Protein AF-A0A538TV82-F1 (afdb_monomer_lite)

Structure (mmCIF, N/CA/C/O backbone):
data_AF-A0A538TV82-F1
#
_entry.id   AF-A0A538TV82-F1
#
loop_
_atom_site.group_PDB
_atom_site.id
_atom_site.type_symbol
_atom_site.label_atom_id
_atom_site.label_alt_id
_atom_site.label_comp_id
_atom_site.label_asym_id
_atom_site.label_entity_id
_atom_site.label_seq_id
_atom_site.pdbx_PDB_ins_code
_atom_site.Cartn_x
_atom_site.Cartn_y
_atom_site.Cartn_z
_atom_site.occupancy
_atom_site.B_iso_or_equiv
_atom_site.auth_seq_id
_atom_site.auth_comp_id
_atom_site.auth_asym_id
_atom_site.auth_atom_id
_atom_site.pdbx_PDB_model_num
ATOM 1 N N . MET A 1 1 ? -25.802 7.473 24.592 1.00 56.03 1 MET A N 1
ATOM 2 C CA . MET A 1 1 ? -25.491 8.058 23.265 1.00 56.03 1 MET A CA 1
ATOM 3 C C . MET A 1 1 ? -23.994 8.075 22.949 1.00 56.03 1 MET A C 1
ATOM 5 O O . MET A 1 1 ? -23.661 7.760 21.819 1.00 56.03 1 MET A O 1
ATOM 9 N N . ALA A 1 2 ? -23.097 8.346 23.910 1.00 63.09 2 ALA A N 1
ATOM 10 C CA . ALA A 1 2 ? -21.641 8.366 23.680 1.00 63.09 2 ALA A CA 1
ATOM 11 C C . ALA A 1 2 ? -21.069 7.077 23.050 1.00 63.09 2 ALA A C 1
ATOM 13 O O . ALA A 1 2 ? -20.209 7.143 22.181 1.00 63.09 2 ALA A O 1
ATOM 14 N N . GLU A 1 3 ? -21.589 5.913 23.436 1.00 61.75 3 GLU A N 1
ATOM 15 C CA . GLU A 1 3 ? -21.144 4.623 22.906 1.00 61.75 3 GLU A CA 1
ATOM 16 C C . GLU A 1 3 ? -21.471 4.432 21.415 1.00 61.75 3 GLU A C 1
ATOM 18 O O . GLU A 1 3 ? -20.596 4.061 20.639 1.00 61.75 3 GLU A O 1
ATOM 23 N N . ALA A 1 4 ? -22.691 4.767 20.979 1.00 66.81 4 ALA A N 1
ATOM 24 C CA . ALA A 1 4 ? -23.077 4.690 19.567 1.00 66.81 4 ALA A CA 1
ATOM 25 C C . ALA A 1 4 ? -22.231 5.629 18.686 1.00 66.81 4 ALA A C 1
ATOM 27 O O . ALA A 1 4 ? -21.822 5.256 17.587 1.00 66.81 4 ALA A O 1
ATOM 28 N N . SER A 1 5 ? -21.905 6.825 19.189 1.00 70.12 5 SER A N 1
ATOM 29 C CA . SER A 1 5 ? -20.998 7.759 18.512 1.00 70.12 5 SER A CA 1
ATOM 30 C C . SER A 1 5 ? -19.569 7.216 18.420 1.00 70.12 5 SER A C 1
ATOM 32 O O . SER A 1 5 ? -18.903 7.410 17.405 1.00 70.12 5 SER A O 1
ATOM 34 N N . ALA A 1 6 ? -19.104 6.503 19.447 1.00 73.31 6 ALA A N 1
ATOM 35 C CA . ALA A 1 6 ? -17.758 5.946 19.480 1.00 73.31 6 ALA A CA 1
ATOM 36 C C . ALA A 1 6 ? -17.603 4.733 18.537 1.00 73.31 6 ALA A C 1
ATOM 38 O O . ALA A 1 6 ? -16.621 4.657 17.796 1.00 73.31 6 ALA A O 1
ATOM 39 N N . TRP A 1 7 ? -18.612 3.858 18.460 1.00 75.19 7 TRP A N 1
ATOM 40 C CA . TRP A 1 7 ? -18.683 2.800 17.441 1.00 75.19 7 TRP A CA 1
ATOM 41 C C . TRP A 1 7 ? -18.787 3.367 16.017 1.00 75.19 7 TRP A C 1
ATOM 43 O O . TRP A 1 7 ? -18.128 2.864 15.104 1.00 75.19 7 TRP A O 1
ATOM 53 N N . GLY A 1 8 ? -19.547 4.450 15.824 1.00 76.19 8 GLY A N 1
ATOM 54 C CA . GLY A 1 8 ? -19.624 5.156 14.541 1.00 76.19 8 GLY A CA 1
ATOM 55 C C . GLY A 1 8 ? -18.274 5.729 14.094 1.00 76.19 8 GLY A C 1
ATOM 56 O O . GLY A 1 8 ? -17.860 5.521 12.954 1.00 76.19 8 GLY A O 1
ATOM 57 N N . GLY A 1 9 ? -17.545 6.386 15.003 1.00 77.00 9 GLY A N 1
ATOM 58 C CA . GLY A 1 9 ? -16.196 6.895 14.737 1.00 77.00 9 GLY A CA 1
ATOM 59 C C . GLY A 1 9 ? -15.191 5.788 14.399 1.00 77.00 9 GLY A C 1
ATOM 60 O O . GLY A 1 9 ? -14.431 5.917 13.439 1.00 77.00 9 GLY A O 1
ATOM 61 N N . TRP A 1 10 ? -15.226 4.667 15.128 1.00 84.06 10 TRP A N 1
ATOM 62 C CA . TRP A 1 10 ? -14.400 3.490 14.834 1.00 84.06 10 TRP A CA 1
ATOM 63 C C . TRP A 1 10 ? -14.655 2.931 13.428 1.00 84.06 10 TRP A C 1
ATOM 65 O O . TRP A 1 10 ? -13.702 2.655 12.692 1.00 84.06 10 TRP A O 1
ATOM 75 N N . TRP A 1 11 ? -15.926 2.797 13.037 1.00 83.62 11 TRP A N 1
ATOM 76 C CA . TRP A 1 11 ? -16.293 2.287 11.717 1.00 83.62 11 TRP A CA 1
ATOM 77 C C . TRP A 1 11 ? -15.781 3.192 10.592 1.00 83.62 11 TRP A C 1
ATOM 79 O O . TRP A 1 11 ? -15.246 2.688 9.604 1.00 83.62 11 TRP A O 1
ATOM 89 N N . LEU A 1 12 ? -15.875 4.517 10.759 1.00 84.38 12 LEU A N 1
ATOM 90 C CA . LEU A 1 12 ? -15.343 5.484 9.794 1.00 84.38 12 LEU A CA 1
ATOM 91 C C . LEU A 1 12 ? -13.826 5.343 9.633 1.00 84.38 12 LEU A C 1
ATOM 93 O O . LEU A 1 12 ? -13.350 5.188 8.513 1.00 84.38 12 LEU A O 1
ATOM 97 N N . ILE A 1 13 ? -13.073 5.292 10.738 1.00 82.75 13 ILE A N 1
ATOM 98 C CA . ILE A 1 13 ? -11.610 5.123 10.699 1.00 82.75 13 ILE A CA 1
ATOM 99 C C . ILE A 1 13 ? -11.229 3.816 9.989 1.00 82.75 13 ILE A C 1
ATOM 101 O O . ILE A 1 13 ? -10.307 3.794 9.169 1.00 82.75 13 ILE A O 1
ATOM 105 N N . ARG A 1 14 ? -11.945 2.723 10.278 1.00 85.94 14 ARG A N 1
ATOM 106 C CA . ARG A 1 14 ? -11.718 1.426 9.631 1.00 85.94 14 ARG A CA 1
ATOM 107 C C . ARG A 1 14 ? -12.002 1.483 8.132 1.00 85.94 14 ARG A C 1
ATOM 109 O O . ARG A 1 14 ? -11.202 0.995 7.335 1.00 85.94 14 ARG A O 1
ATOM 116 N N . ARG A 1 15 ? -13.135 2.078 7.750 1.00 90.38 15 ARG A N 1
ATOM 117 C CA . ARG A 1 15 ? -13.543 2.255 6.353 1.00 90.38 15 ARG A CA 1
ATOM 118 C C . ARG A 1 15 ? -12.531 3.099 5.584 1.00 90.38 15 ARG A C 1
ATOM 120 O O . ARG A 1 15 ? -12.168 2.718 4.476 1.00 90.38 15 ARG A O 1
ATOM 127 N N . ASP A 1 16 ? -12.048 4.187 6.174 1.00 88.25 16 ASP A N 1
ATOM 128 C CA . ASP A 1 16 ? -11.030 5.048 5.569 1.00 88.25 16 ASP A CA 1
ATOM 129 C C . ASP A 1 16 ? -9.713 4.296 5.355 1.00 88.25 16 ASP A C 1
ATOM 131 O O . ASP A 1 16 ? -9.099 4.419 4.297 1.00 88.25 16 ASP A O 1
ATOM 135 N N . GLY A 1 17 ? -9.303 3.462 6.315 1.00 88.31 17 GLY A N 1
ATOM 136 C CA . GLY A 1 17 ? -8.131 2.598 6.166 1.00 88.31 17 GLY A CA 1
ATOM 137 C C . GLY A 1 17 ? -8.259 1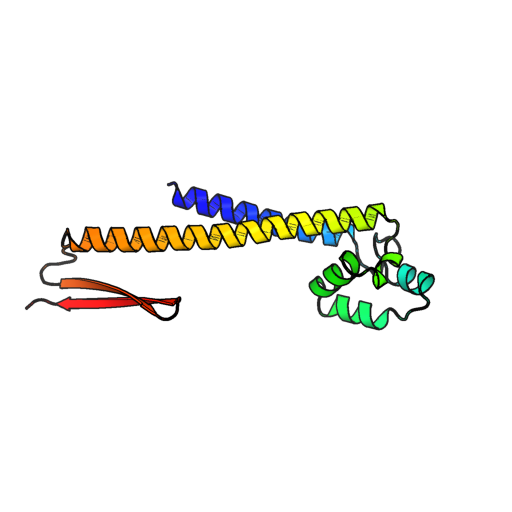.615 4.998 1.00 88.31 17 GLY A C 1
ATOM 138 O O . GLY A 1 17 ? -7.335 1.482 4.197 1.00 88.31 17 GLY A O 1
ATOM 139 N N . HIS A 1 18 ? -9.417 0.965 4.849 1.00 90.88 18 HIS A N 1
ATOM 140 C CA . HIS A 1 18 ? -9.681 0.096 3.697 1.00 90.88 18 HIS A CA 1
ATOM 141 C C . HIS A 1 18 ? -9.703 0.874 2.378 1.00 90.88 18 HIS A C 1
ATOM 143 O O . HIS A 1 18 ? -9.055 0.457 1.423 1.00 90.88 18 HIS A O 1
ATOM 149 N N . ARG A 1 19 ? -10.355 2.041 2.350 1.00 93.62 19 ARG A N 1
ATOM 150 C CA . ARG A 1 19 ? -10.389 2.908 1.169 1.00 93.62 19 ARG A CA 1
ATOM 151 C C . ARG A 1 19 ? -8.989 3.321 0.722 1.00 93.62 19 ARG A C 1
ATOM 153 O O . ARG A 1 19 ? -8.681 3.201 -0.452 1.00 93.62 19 ARG A O 1
ATO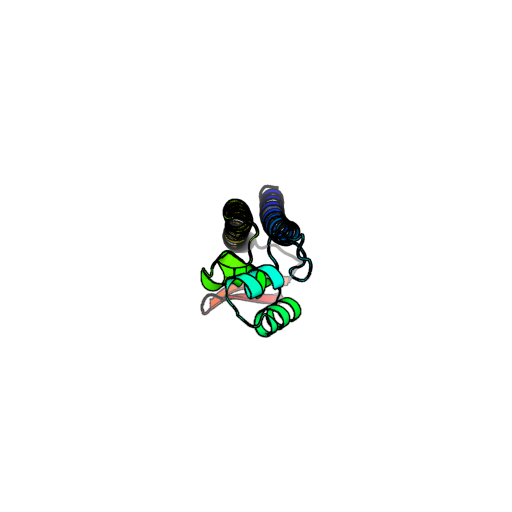M 160 N N . LEU A 1 20 ? -8.127 3.757 1.640 1.00 93.19 20 LEU A N 1
ATOM 161 C CA . LEU A 1 20 ? -6.747 4.145 1.317 1.00 93.19 20 LEU A CA 1
ATOM 162 C C . LEU A 1 20 ? -5.932 2.979 0.745 1.00 93.19 20 LEU A C 1
ATOM 164 O O . LEU A 1 20 ? -5.082 3.178 -0.122 1.00 93.19 20 LEU A O 1
ATOM 168 N N . ARG A 1 21 ? -6.196 1.758 1.214 1.00 92.25 21 ARG A N 1
ATOM 169 C CA . ARG A 1 21 ? -5.569 0.545 0.686 1.00 92.25 21 ARG A CA 1
ATOM 170 C C . ARG A 1 21 ? -6.051 0.225 -0.730 1.00 92.25 21 ARG A C 1
ATOM 172 O O . ARG A 1 21 ? -5.235 -0.137 -1.575 1.00 92.25 21 ARG A O 1
ATOM 179 N N . ASP A 1 22 ? -7.342 0.392 -0.990 1.00 94.19 22 ASP A N 1
ATOM 180 C CA . ASP A 1 22 ? -7.913 0.239 -2.329 1.00 94.19 22 ASP A CA 1
ATOM 181 C C . ASP A 1 22 ? -7.407 1.338 -3.276 1.00 94.19 22 ASP A C 1
ATOM 183 O O . ASP A 1 22 ? -7.043 1.042 -4.412 1.00 94.19 22 ASP A O 1
ATOM 187 N N . ASP A 1 23 ? -7.280 2.577 -2.791 1.00 94.94 23 ASP A N 1
ATOM 188 C CA . ASP A 1 23 ? -6.694 3.702 -3.526 1.00 94.94 23 ASP A CA 1
ATOM 189 C C . ASP A 1 23 ? -5.223 3.424 -3.879 1.00 94.94 23 ASP A C 1
ATOM 191 O O . ASP A 1 23 ? -4.805 3.688 -5.006 1.00 94.94 23 ASP A O 1
ATOM 195 N N . ALA A 1 24 ? -4.438 2.845 -2.958 1.00 95.31 24 ALA A N 1
ATOM 196 C CA . ALA A 1 24 ? -3.057 2.433 -3.227 1.00 95.31 24 ALA A CA 1
ATOM 197 C C . ALA A 1 24 ? -2.990 1.398 -4.358 1.00 95.31 24 ALA A C 1
ATOM 199 O O . ALA A 1 24 ? -2.195 1.538 -5.287 1.00 95.31 24 ALA A O 1
ATOM 200 N N . ARG A 1 25 ? -3.852 0.378 -4.309 1.00 94.81 25 ARG A N 1
ATOM 201 C CA . ARG A 1 25 ? -3.912 -0.668 -5.336 1.00 94.81 25 ARG A CA 1
ATOM 202 C C . ARG A 1 25 ? -4.380 -0.126 -6.684 1.00 94.81 25 ARG A C 1
ATOM 204 O O . ARG A 1 25 ? -3.792 -0.451 -7.709 1.00 94.81 25 ARG A O 1
ATOM 211 N N . SER A 1 26 ? -5.419 0.701 -6.676 1.00 96.19 26 SER A N 1
ATOM 212 C CA . SER A 1 26 ? -5.934 1.369 -7.872 1.00 96.19 26 SER A CA 1
ATOM 213 C C . SER A 1 26 ? -4.855 2.240 -8.518 1.00 96.19 26 SER A C 1
ATOM 215 O O . SER A 1 26 ? -4.666 2.198 -9.729 1.00 96.19 26 SER A O 1
ATOM 217 N N . PHE A 1 27 ? -4.078 2.958 -7.700 1.00 97.19 27 PHE A N 1
ATOM 218 C CA . PHE A 1 27 ? -2.947 3.752 -8.167 1.00 97.19 27 PHE A CA 1
ATOM 219 C C . PHE A 1 27 ? -1.818 2.901 -8.768 1.00 97.19 27 PHE A C 1
ATOM 221 O O . PHE A 1 27 ? -1.264 3.288 -9.795 1.00 97.19 27 PHE A O 1
ATOM 228 N N . ALA A 1 28 ? -1.468 1.770 -8.143 1.00 96.69 28 ALA A N 1
ATOM 229 C CA . ALA A 1 28 ? -0.457 0.857 -8.680 1.00 96.69 28 ALA A CA 1
ATOM 230 C C . ALA A 1 28 ? -0.862 0.319 -10.061 1.00 96.69 28 ALA A C 1
ATOM 232 O O . ALA A 1 28 ? -0.014 0.243 -10.949 1.00 96.69 28 ALA A O 1
ATOM 233 N N . GLY A 1 29 ? -2.155 0.032 -10.240 1.00 96.31 29 GLY A N 1
ATOM 234 C CA . GLY A 1 29 ? -2.729 -0.504 -11.470 1.00 96.31 29 GLY A CA 1
ATOM 235 C C . GLY A 1 29 ? -2.497 -2.013 -11.636 1.00 96.31 29 GLY A C 1
ATOM 236 O O . GLY A 1 29 ? -1.853 -2.651 -10.797 1.00 96.31 29 GLY A O 1
ATOM 237 N N . PRO A 1 30 ? -3.061 -2.632 -12.688 1.00 95.88 30 PRO A N 1
ATOM 238 C CA . PRO A 1 30 ? -2.781 -4.024 -13.026 1.00 95.88 30 PRO A CA 1
ATOM 239 C C . PRO A 1 30 ? -1.310 -4.196 -13.452 1.00 95.88 30 PRO A C 1
ATOM 241 O O . PRO A 1 30 ? -0.900 -3.588 -14.436 1.00 95.88 30 PRO A O 1
ATOM 244 N N . PRO A 1 31 ? -0.507 -5.049 -12.793 1.00 96.06 31 PRO A N 1
ATOM 245 C CA . PRO A 1 31 ? 0.929 -5.166 -13.074 1.00 96.06 31 PRO A CA 1
ATOM 246 C C . PRO A 1 31 ? 1.262 -5.816 -14.428 1.00 96.06 31 PRO A C 1
ATOM 248 O O . PRO A 1 31 ? 2.395 -5.724 -14.893 1.00 96.06 31 PRO A O 1
ATOM 251 N N . VAL A 1 32 ? 0.275 -6.457 -15.060 1.00 96.31 32 VAL A N 1
ATOM 252 C CA . VAL A 1 32 ? 0.353 -6.979 -16.435 1.00 96.31 32 VAL A CA 1
ATOM 253 C C . VAL A 1 32 ? 0.221 -5.887 -17.500 1.00 96.31 32 VAL A C 1
ATOM 255 O O . VAL A 1 32 ? 0.532 -6.130 -18.657 1.00 96.31 32 VAL A O 1
ATOM 258 N N . ASP A 1 33 ? -0.264 -4.702 -17.124 1.00 96.44 33 ASP A N 1
ATOM 259 C CA . ASP A 1 33 ? -0.386 -3.551 -18.013 1.00 96.44 33 ASP A CA 1
ATOM 260 C C . ASP A 1 33 ? 0.856 -2.667 -17.855 1.00 96.44 33 ASP A C 1
ATOM 262 O O . ASP A 1 33 ? 1.148 -2.164 -16.768 1.00 96.44 33 ASP A O 1
ATOM 266 N N . SER A 1 34 ? 1.604 -2.462 -18.936 1.00 94.12 34 SER A N 1
ATOM 267 C CA . SER A 1 34 ? 2.813 -1.638 -18.922 1.00 94.12 34 SER A CA 1
ATOM 268 C C . SER A 1 34 ? 2.534 -0.146 -18.720 1.00 94.12 34 SER A C 1
ATOM 270 O O . SER A 1 34 ? 3.428 0.580 -18.271 1.00 94.12 34 SER A O 1
ATOM 272 N N . ALA A 1 35 ? 1.294 0.312 -18.935 1.00 95.44 35 ALA A N 1
ATOM 273 C CA . ALA A 1 35 ? 0.860 1.667 -18.594 1.00 95.44 35 ALA A CA 1
ATOM 274 C C . ALA A 1 35 ? 0.651 1.877 -17.081 1.00 95.44 35 ALA A C 1
ATOM 276 O O . ALA A 1 35 ? 0.564 3.021 -16.621 1.00 95.44 35 ALA A O 1
ATOM 277 N N . SER A 1 36 ? 0.602 0.801 -16.289 1.00 97.69 36 SER A N 1
ATOM 278 C CA . SER A 1 36 ? 0.459 0.873 -14.835 1.00 97.69 36 SER A CA 1
ATOM 279 C C . SER A 1 36 ? 1.664 1.516 -14.155 1.00 97.69 36 SER A C 1
ATOM 281 O O . SER A 1 36 ? 2.808 1.467 -14.630 1.00 97.69 36 SER A O 1
ATOM 283 N N . ALA A 1 37 ? 1.411 2.102 -12.980 1.00 97.75 37 ALA A N 1
ATOM 284 C CA . ALA A 1 37 ? 2.451 2.741 -12.183 1.00 97.75 37 ALA A CA 1
ATOM 285 C C . ALA A 1 37 ? 3.536 1.746 -11.750 1.00 97.75 37 ALA A C 1
ATOM 287 O O . ALA A 1 37 ? 4.700 2.137 -11.671 1.00 97.75 37 ALA A O 1
ATOM 288 N N . TRP A 1 38 ? 3.171 0.480 -11.527 1.00 98.25 38 TRP A N 1
ATOM 289 C CA . TRP A 1 38 ? 4.104 -0.637 -11.393 1.00 98.25 38 TRP A CA 1
ATOM 290 C C . TRP A 1 38 ? 3.780 -1.719 -12.434 1.00 98.25 38 TRP A C 1
ATOM 292 O O . TRP A 1 38 ? 2.604 -2.021 -12.619 1.00 98.25 38 TRP A O 1
ATOM 302 N N . SER A 1 39 ? 4.779 -2.307 -13.104 1.00 98.31 39 SER A N 1
ATOM 303 C CA . SER A 1 39 ? 4.554 -3.401 -14.069 1.00 98.31 39 SER A CA 1
ATOM 304 C C . SER A 1 39 ? 5.646 -4.478 -14.052 1.00 98.31 39 SER A C 1
ATOM 306 O O . SER A 1 39 ? 6.810 -4.197 -13.748 1.00 98.31 39 SER A O 1
ATOM 308 N N . PHE A 1 40 ? 5.259 -5.715 -14.398 1.00 97.75 40 PHE A N 1
ATOM 309 C CA . PHE A 1 40 ? 6.170 -6.862 -14.508 1.00 97.75 40 PHE A CA 1
ATOM 310 C C . PHE A 1 40 ? 7.213 -6.654 -15.602 1.00 97.75 40 PHE A C 1
ATOM 312 O O . PHE A 1 40 ? 8.394 -6.874 -15.356 1.00 97.75 40 PHE A O 1
ATOM 319 N N . GLU A 1 41 ? 6.776 -6.183 -16.772 1.00 97.75 41 GLU A N 1
ATOM 320 C CA . GLU A 1 41 ? 7.630 -5.905 -17.932 1.00 97.75 41 GLU A CA 1
ATOM 321 C C . GLU A 1 41 ? 8.770 -4.956 -17.559 1.00 97.75 41 GLU A C 1
ATOM 323 O O . GLU A 1 41 ? 9.935 -5.311 -17.694 1.00 97.75 41 GLU A O 1
ATOM 328 N N . ARG A 1 42 ? 8.447 -3.808 -16.950 1.00 97.50 42 ARG A N 1
ATOM 329 C CA . ARG A 1 42 ? 9.444 -2.810 -16.542 1.00 97.50 42 ARG A CA 1
ATOM 330 C C . ARG A 1 42 ? 10.449 -3.374 -15.543 1.00 97.50 42 ARG A C 1
ATOM 332 O O . ARG A 1 42 ? 11.643 -3.101 -15.627 1.00 97.50 42 ARG A O 1
ATOM 339 N N . TRP A 1 43 ? 9.967 -4.158 -14.580 1.00 97.75 43 TRP A N 1
ATOM 340 C CA . TRP A 1 43 ? 10.841 -4.801 -13.606 1.00 97.75 43 TRP A CA 1
ATOM 341 C C . TRP A 1 43 ? 11.761 -5.838 -14.266 1.00 97.75 43 TRP A C 1
ATOM 343 O O . TRP A 1 43 ? 12.958 -5.855 -13.977 1.00 97.75 43 TRP A O 1
ATOM 353 N N . ALA A 1 44 ? 11.224 -6.674 -15.156 1.00 97.12 44 ALA A N 1
ATOM 354 C CA . ALA A 1 44 ? 11.974 -7.704 -15.867 1.00 97.12 44 ALA A CA 1
ATOM 355 C C . ALA A 1 44 ? 13.034 -7.087 -16.790 1.00 97.12 44 ALA A C 1
ATOM 357 O O . ALA A 1 44 ? 14.192 -7.491 -16.741 1.00 97.12 44 ALA A O 1
ATOM 358 N N . GLU A 1 45 ? 12.686 -6.046 -17.549 1.00 96.88 45 GLU A N 1
ATOM 359 C CA . GLU A 1 45 ? 13.619 -5.312 -18.411 1.00 96.88 45 GLU A CA 1
ATOM 360 C C . GLU A 1 45 ? 14.764 -4.675 -17.619 1.00 96.88 45 GLU A C 1
ATOM 362 O O . GLU A 1 45 ? 15.927 -4.763 -18.011 1.00 96.88 45 GLU A O 1
ATOM 367 N N . ALA A 1 46 ? 14.454 -4.055 -16.478 1.00 96.12 46 ALA A N 1
ATOM 368 C CA . ALA A 1 46 ? 15.450 -3.353 -15.677 1.00 96.12 46 ALA A CA 1
ATOM 369 C C . ALA A 1 46 ? 16.378 -4.290 -14.885 1.00 96.12 46 ALA A C 1
ATOM 371 O O . ALA A 1 46 ? 17.488 -3.895 -14.527 1.00 96.12 46 ALA A O 1
ATOM 372 N N . THR A 1 47 ? 15.927 -5.505 -14.564 1.00 95.31 47 THR A N 1
ATOM 373 C CA . THR A 1 47 ? 16.664 -6.438 -13.692 1.00 95.31 47 THR A CA 1
ATOM 374 C C . THR A 1 47 ? 17.189 -7.680 -14.408 1.00 95.31 47 THR A C 1
ATOM 376 O O . THR A 1 47 ? 18.052 -8.366 -13.864 1.00 95.31 47 THR A O 1
ATOM 379 N N . GLY A 1 48 ? 16.674 -7.991 -15.600 1.00 94.00 48 GLY A N 1
ATOM 380 C CA . GLY A 1 48 ? 16.880 -9.274 -16.273 1.00 94.00 48 GLY A CA 1
ATOM 381 C C . GLY A 1 48 ? 16.204 -10.460 -15.569 1.00 94.00 48 GLY A C 1
ATOM 382 O O . GLY A 1 48 ? 16.543 -11.606 -15.859 1.00 94.00 48 GLY A O 1
ATOM 383 N N . GLY A 1 49 ? 15.310 -10.205 -14.605 1.00 90.81 49 GLY A N 1
ATOM 384 C CA . GLY A 1 49 ? 14.636 -11.229 -13.806 1.00 90.81 49 GLY A CA 1
ATOM 385 C C . GLY A 1 49 ? 13.384 -11.811 -14.466 1.00 90.81 49 GLY A C 1
ATOM 386 O O . GLY A 1 49 ? 12.724 -11.156 -15.268 1.00 90.81 49 GLY A O 1
ATOM 387 N N . ASP A 1 50 ? 13.027 -13.036 -14.073 1.00 92.62 50 ASP A N 1
ATOM 388 C CA . ASP A 1 50 ? 11.771 -13.690 -14.461 1.00 92.62 50 ASP A CA 1
ATOM 389 C C . ASP A 1 50 ? 10.614 -13.237 -13.541 1.00 92.62 50 ASP A C 1
ATOM 391 O O . ASP A 1 50 ? 10.692 -13.440 -12.319 1.00 92.62 50 ASP A O 1
ATOM 395 N N . PRO A 1 51 ? 9.540 -12.620 -14.077 1.00 92.88 51 PRO A N 1
ATOM 396 C CA . PRO A 1 51 ? 8.413 -12.158 -13.277 1.00 92.88 51 PRO A CA 1
ATOM 397 C C . PRO A 1 51 ? 7.491 -13.284 -12.788 1.00 92.88 51 PRO A C 1
ATOM 399 O O . PRO A 1 51 ? 6.619 -12.996 -11.968 1.00 92.88 51 PRO A O 1
ATOM 402 N N . ALA A 1 52 ? 7.676 -14.546 -13.200 1.00 92.94 52 ALA A N 1
ATOM 403 C CA . ALA A 1 52 ? 6.767 -15.655 -12.882 1.00 92.94 52 ALA A CA 1
ATOM 404 C C . ALA A 1 52 ? 6.437 -15.784 -11.382 1.00 92.94 52 ALA A C 1
ATOM 406 O O . ALA A 1 52 ? 5.290 -16.030 -11.003 1.00 92.94 52 ALA A O 1
ATOM 407 N N . TYR A 1 53 ? 7.420 -15.563 -10.500 1.00 89.19 53 TYR A N 1
ATOM 408 C CA . TYR A 1 53 ? 7.179 -15.549 -9.052 1.00 89.19 53 TYR A CA 1
ATOM 409 C C . TYR A 1 53 ? 6.237 -14.412 -8.626 1.00 89.19 53 TYR A C 1
ATOM 411 O O . TYR A 1 53 ? 5.342 -14.620 -7.806 1.00 89.19 53 TYR A O 1
ATOM 419 N N . LEU A 1 54 ? 6.430 -13.211 -9.170 1.00 91.88 54 LEU A N 1
ATOM 420 C CA . LEU A 1 54 ? 5.618 -12.041 -8.844 1.00 91.88 54 LEU A CA 1
ATOM 421 C C . LEU A 1 54 ? 4.214 -12.139 -9.452 1.00 91.88 54 LEU A C 1
ATOM 423 O O . LEU A 1 54 ? 3.255 -11.715 -8.812 1.00 91.88 54 LEU A O 1
ATOM 427 N N . GLU A 1 55 ? 4.077 -12.744 -10.630 1.00 94.44 55 GLU A N 1
ATOM 428 C CA . GLU A 1 55 ? 2.787 -13.068 -11.246 1.00 94.44 55 GLU A CA 1
ATOM 429 C C . GLU A 1 55 ? 1.997 -14.067 -10.396 1.00 94.44 55 GLU A C 1
ATOM 431 O O . GLU A 1 55 ? 0.833 -13.822 -10.063 1.00 94.44 55 GLU A O 1
ATOM 436 N N . ALA A 1 56 ? 2.647 -15.156 -9.969 1.00 92.88 56 ALA A N 1
ATOM 437 C CA . ALA A 1 56 ? 2.050 -16.134 -9.066 1.00 92.88 56 ALA A CA 1
ATOM 438 C C . ALA A 1 56 ? 1.650 -15.492 -7.729 1.00 92.88 56 ALA A C 1
ATOM 440 O O . ALA A 1 56 ? 0.548 -15.729 -7.231 1.00 92.88 56 ALA A O 1
ATOM 441 N N . LEU A 1 57 ? 2.509 -14.629 -7.172 1.00 93.06 57 LEU A N 1
ATOM 442 C CA . LEU A 1 57 ? 2.217 -13.890 -5.947 1.00 93.06 57 LEU A CA 1
ATOM 443 C C . LEU A 1 57 ? 1.027 -12.939 -6.129 1.00 93.06 57 LEU A C 1
ATOM 445 O O . LEU A 1 57 ? 0.152 -12.899 -5.270 1.00 93.06 57 LEU A O 1
ATOM 449 N N . TYR A 1 58 ? 0.948 -12.215 -7.247 1.00 93.69 58 TYR A N 1
ATOM 450 C CA . TYR A 1 58 ? -0.172 -11.325 -7.553 1.00 93.69 58 TYR A CA 1
ATOM 451 C C . TYR A 1 58 ? -1.502 -12.081 -7.687 1.00 93.69 58 TYR A C 1
ATOM 453 O O . TYR A 1 58 ? -2.538 -11.604 -7.215 1.00 93.69 58 TYR A O 1
ATOM 461 N N . GLY A 1 59 ? -1.478 -13.263 -8.310 1.00 90.94 59 GLY A N 1
ATOM 462 C CA . GLY A 1 59 ? -2.650 -14.125 -8.457 1.00 90.94 59 GLY A CA 1
ATOM 463 C C . GLY A 1 59 ? -3.111 -14.756 -7.140 1.00 90.94 59 GLY A C 1
ATOM 464 O O . GLY A 1 59 ? -4.313 -14.821 -6.885 1.00 90.94 59 GLY A O 1
ATOM 465 N N . ALA A 1 60 ? -2.171 -15.194 -6.298 1.00 92.94 60 ALA A N 1
ATOM 466 C CA . ALA A 1 60 ? -2.466 -15.902 -5.052 1.00 92.94 60 ALA A CA 1
ATOM 467 C C . ALA A 1 60 ? -2.757 -14.965 -3.869 1.00 92.94 60 ALA A C 1
ATOM 469 O O . ALA A 1 60 ? -3.700 -15.193 -3.113 1.00 92.94 60 ALA A O 1
ATOM 470 N N . ASP A 1 61 ? -1.956 -13.910 -3.699 1.00 93.31 61 ASP A N 1
ATOM 471 C CA . ASP A 1 61 ? -2.059 -12.972 -2.584 1.00 93.31 61 ASP A CA 1
ATOM 472 C C . ASP A 1 61 ? -1.663 -11.550 -3.008 1.00 93.31 61 ASP A C 1
ATOM 474 O O . ASP A 1 61 ? -0.525 -11.088 -2.858 1.00 93.31 61 ASP A O 1
ATOM 478 N N . ARG A 1 62 ? -2.670 -10.794 -3.460 1.00 91.69 62 ARG A N 1
ATOM 479 C CA . ARG A 1 62 ? -2.505 -9.378 -3.815 1.00 91.69 62 ARG A CA 1
ATOM 480 C C . ARG A 1 62 ? -1.985 -8.529 -2.659 1.00 91.69 62 ARG A C 1
ATOM 482 O O . ARG A 1 62 ? -1.326 -7.528 -2.900 1.00 91.69 62 ARG A O 1
ATOM 489 N N . SER A 1 63 ? -2.280 -8.880 -1.407 1.00 89.44 63 SER A N 1
ATOM 490 C CA . SER A 1 63 ? -1.764 -8.131 -0.259 1.00 89.44 63 SER A CA 1
ATOM 491 C C . SER A 1 63 ? -0.261 -8.315 -0.105 1.00 89.44 63 SER A C 1
ATOM 493 O O . SER A 1 63 ? 0.451 -7.338 0.134 1.00 89.44 63 SER A O 1
ATOM 495 N N . ALA A 1 64 ? 0.210 -9.557 -0.205 1.00 91.44 64 ALA A N 1
ATOM 496 C CA . ALA A 1 64 ? 1.629 -9.873 -0.133 1.00 91.44 64 ALA A CA 1
ATOM 497 C C . ALA A 1 64 ? 2.389 -9.258 -1.314 1.00 91.44 64 ALA A C 1
ATOM 499 O O . ALA A 1 64 ? 3.457 -8.681 -1.112 1.00 91.44 64 ALA A O 1
ATOM 500 N N . PHE A 1 65 ? 1.800 -9.277 -2.511 1.00 95.12 65 PHE A N 1
ATOM 501 C CA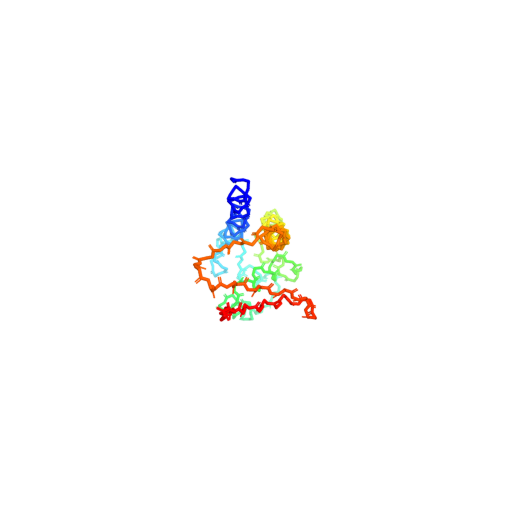 . PHE A 1 65 ? 2.331 -8.564 -3.669 1.00 95.12 65 PHE A CA 1
ATOM 502 C C . PHE A 1 65 ? 2.446 -7.050 -3.418 1.00 95.12 65 PHE A C 1
ATOM 504 O O . PHE A 1 65 ? 3.538 -6.493 -3.511 1.00 95.12 65 PHE A O 1
ATOM 511 N N . ASP A 1 66 ? 1.353 -6.394 -3.003 1.00 94.44 66 ASP A N 1
ATOM 512 C CA . ASP A 1 66 ? 1.328 -4.956 -2.694 1.00 94.44 66 ASP A CA 1
ATOM 513 C C . ASP A 1 66 ? 2.335 -4.597 -1.580 1.00 94.44 66 ASP A C 1
ATOM 515 O O . ASP A 1 66 ? 2.815 -3.465 -1.475 1.00 94.44 66 ASP A O 1
ATOM 519 N N . GLN A 1 67 ? 2.625 -5.532 -0.671 1.00 93.12 67 GLN A N 1
ATOM 520 C CA . GLN A 1 67 ? 3.673 -5.379 0.336 1.00 93.12 67 GLN A CA 1
ATOM 521 C C . GLN A 1 67 ? 5.059 -5.447 -0.285 1.00 93.12 67 GLN A C 1
ATOM 523 O O . GLN A 1 67 ? 5.847 -4.527 -0.074 1.00 93.12 67 GLN A O 1
ATOM 528 N N . ALA A 1 68 ? 5.330 -6.481 -1.076 1.00 94.12 68 ALA A N 1
ATOM 529 C CA . ALA A 1 68 ? 6.603 -6.674 -1.747 1.00 94.12 68 ALA A CA 1
ATOM 530 C C . ALA A 1 68 ? 6.992 -5.432 -2.564 1.00 94.12 68 ALA A C 1
ATOM 532 O O . ALA A 1 68 ? 8.022 -4.820 -2.280 1.00 94.12 68 ALA A O 1
ATOM 533 N N . ILE A 1 69 ? 6.133 -4.987 -3.487 1.00 95.44 69 ILE A N 1
ATOM 534 C CA . ILE A 1 69 ? 6.439 -3.859 -4.384 1.00 95.44 69 ILE A CA 1
ATOM 535 C C . ILE A 1 69 ? 6.572 -2.511 -3.656 1.00 95.44 69 ILE A C 1
ATOM 537 O O . ILE A 1 69 ? 7.218 -1.591 -4.160 1.00 95.44 69 ILE A O 1
ATOM 541 N N . GLY A 1 70 ? 5.967 -2.383 -2.470 1.00 92.81 70 GLY A N 1
ATOM 542 C CA . GLY A 1 70 ? 6.014 -1.169 -1.657 1.00 92.81 70 GLY A CA 1
ATOM 543 C C . GLY A 1 70 ? 7.243 -1.080 -0.755 1.00 92.81 70 GLY A C 1
ATOM 544 O O . GLY A 1 70 ? 7.829 -0.005 -0.632 1.00 92.81 70 GLY A O 1
ATOM 545 N N . SER A 1 71 ? 7.642 -2.187 -0.120 1.00 90.06 71 SER A N 1
ATOM 546 C CA . SER A 1 71 ? 8.686 -2.174 0.916 1.00 90.06 71 SER A CA 1
ATOM 547 C C . SER A 1 71 ? 10.037 -2.725 0.474 1.00 90.06 71 SER A C 1
ATOM 549 O O . SER A 1 71 ? 11.058 -2.307 1.014 1.00 90.06 71 SER A O 1
ATOM 551 N N . ASP A 1 72 ? 10.074 -3.655 -0.479 1.00 93.38 72 ASP A N 1
ATOM 552 C CA . ASP A 1 72 ? 11.319 -4.318 -0.865 1.00 93.38 72 ASP A CA 1
ATOM 553 C C . ASP A 1 72 ? 12.005 -3.568 -2.017 1.00 93.38 72 ASP A C 1
ATOM 555 O O . ASP A 1 72 ? 11.431 -3.339 -3.084 1.00 93.38 72 ASP A O 1
ATOM 559 N N . ALA A 1 73 ? 13.261 -3.171 -1.796 1.00 93.56 73 ALA A N 1
ATOM 560 C CA . ALA A 1 73 ? 14.057 -2.446 -2.779 1.00 93.56 73 ALA A CA 1
ATOM 561 C C . ALA A 1 73 ? 14.308 -3.254 -4.063 1.00 93.56 73 ALA A C 1
ATOM 563 O O . ALA A 1 73 ? 14.482 -2.653 -5.121 1.00 93.56 73 ALA A O 1
ATOM 564 N N . ARG A 1 74 ? 14.258 -4.593 -4.003 1.00 93.31 74 ARG A N 1
ATOM 565 C CA . ARG A 1 74 ? 14.437 -5.473 -5.171 1.00 93.31 74 ARG A CA 1
ATOM 566 C C . ARG A 1 74 ? 13.373 -5.267 -6.249 1.00 93.31 74 ARG A C 1
ATOM 568 O O . ARG A 1 74 ? 13.640 -5.513 -7.421 1.00 93.31 74 ARG A O 1
ATOM 575 N N . TYR A 1 75 ? 12.186 -4.789 -5.877 1.00 94.94 75 TYR A N 1
ATOM 576 C CA . TYR A 1 75 ? 11.074 -4.559 -6.807 1.00 94.94 75 TYR A CA 1
ATOM 577 C C . TYR A 1 75 ? 10.900 -3.083 -7.179 1.00 94.94 75 TYR A C 1
ATOM 579 O O . TYR A 1 75 ? 9.949 -2.723 -7.876 1.00 94.94 75 TYR A O 1
ATOM 587 N N . ALA A 1 76 ? 11.824 -2.218 -6.744 1.00 95.81 76 ALA A N 1
ATOM 588 C CA . ALA A 1 76 ? 11.761 -0.781 -6.983 1.00 95.81 76 ALA A CA 1
ATOM 589 C C . ALA A 1 76 ? 11.762 -0.429 -8.476 1.00 95.81 76 ALA A C 1
ATOM 591 O O . ALA A 1 76 ? 11.050 0.483 -8.884 1.00 95.81 76 ALA A O 1
ATOM 592 N N . ALA A 1 77 ? 12.520 -1.177 -9.281 1.00 96.44 77 ALA A N 1
ATOM 593 C CA . ALA A 1 77 ? 12.656 -0.939 -10.715 1.00 96.44 77 ALA A CA 1
ATOM 594 C C . ALA A 1 77 ? 11.358 -1.176 -11.507 1.00 96.44 77 ALA A C 1
ATOM 596 O O . ALA A 1 77 ? 11.231 -0.697 -12.625 1.00 96.44 77 ALA A O 1
ATOM 597 N N . GLY A 1 78 ? 10.375 -1.871 -10.923 1.00 96.75 78 GLY A N 1
ATOM 598 C CA . GLY A 1 78 ? 9.065 -2.036 -11.549 1.00 96.75 78 GLY A CA 1
ATOM 599 C C . GLY A 1 78 ? 8.205 -0.777 -11.508 1.00 96.75 78 GLY A C 1
ATOM 600 O O . GLY A 1 78 ? 7.236 -0.702 -12.257 1.00 96.75 78 GLY A O 1
ATOM 601 N N . TRP A 1 79 ? 8.540 0.225 -10.686 1.00 98.25 79 TRP A N 1
ATOM 602 C CA . TRP A 1 79 ? 7.834 1.508 -10.658 1.00 98.25 79 TRP A CA 1
ATOM 603 C C . TRP A 1 79 ? 8.228 2.385 -11.847 1.00 98.25 79 TRP A C 1
ATOM 605 O O . TRP A 1 79 ? 9.395 2.446 -12.219 1.00 98.25 79 TRP A O 1
ATOM 615 N N . LYS A 1 80 ? 7.263 3.119 -12.407 1.00 97.25 80 LYS A N 1
ATOM 616 C CA . LYS A 1 80 ? 7.511 4.066 -13.506 1.00 97.25 80 LYS A CA 1
ATOM 617 C C . LYS A 1 80 ? 8.495 5.184 -13.138 1.00 97.25 80 LYS A C 1
ATOM 619 O O . LYS A 1 80 ? 9.230 5.659 -13.994 1.00 97.25 80 LYS A O 1
ATOM 624 N N . ASP A 1 81 ? 8.482 5.612 -11.876 1.00 96.50 81 ASP A N 1
ATOM 625 C CA . ASP A 1 81 ? 9.344 6.648 -11.318 1.00 96.50 81 ASP A CA 1
ATOM 626 C C . ASP A 1 81 ? 9.353 6.565 -9.776 1.00 96.50 81 ASP A C 1
ATOM 628 O O . ASP A 1 81 ? 8.543 5.864 -9.154 1.00 96.50 81 ASP A O 1
ATOM 632 N N . ILE A 1 82 ? 10.292 7.279 -9.147 1.00 94.75 82 ILE A N 1
ATOM 633 C CA . ILE A 1 82 ? 10.443 7.312 -7.683 1.00 94.75 82 ILE A CA 1
ATOM 634 C C . ILE A 1 82 ? 9.208 7.937 -7.016 1.00 94.75 82 ILE A C 1
ATOM 636 O O . ILE A 1 82 ? 8.742 7.428 -5.997 1.00 94.75 82 ILE A O 1
ATOM 640 N N . ALA A 1 83 ? 8.630 8.984 -7.611 1.00 96.81 83 ALA A N 1
ATOM 641 C CA . ALA A 1 83 ? 7.470 9.680 -7.055 1.00 96.81 83 ALA A CA 1
ATOM 642 C C . ALA A 1 83 ? 6.226 8.773 -6.977 1.00 96.81 83 ALA A C 1
ATOM 644 O O . ALA A 1 83 ? 5.432 8.866 -6.040 1.00 96.81 83 ALA A O 1
ATOM 645 N N . ALA A 1 84 ? 6.056 7.858 -7.930 1.00 96.88 84 ALA A N 1
ATOM 646 C CA . ALA A 1 84 ? 4.993 6.868 -7.940 1.00 96.88 84 ALA A CA 1
ATOM 647 C C . ALA A 1 84 ? 5.176 5.863 -6.805 1.00 96.88 84 ALA A C 1
ATOM 649 O O . ALA A 1 84 ? 4.230 5.602 -6.058 1.00 96.88 84 ALA A O 1
ATOM 650 N N . ARG A 1 85 ? 6.401 5.363 -6.619 1.00 96.62 85 ARG A N 1
ATOM 651 C CA . ARG A 1 85 ? 6.728 4.482 -5.495 1.00 96.62 85 ARG A CA 1
ATOM 652 C C . ARG A 1 85 ? 6.448 5.156 -4.153 1.00 96.62 85 ARG A C 1
ATOM 654 O O . ARG A 1 85 ? 5.820 4.553 -3.284 1.00 96.62 85 ARG A O 1
ATOM 661 N N . GLU A 1 86 ? 6.883 6.402 -3.988 1.00 96.00 86 GLU A N 1
ATOM 662 C CA . GLU A 1 86 ? 6.656 7.182 -2.768 1.00 96.00 86 GLU A CA 1
ATOM 663 C C . GLU A 1 86 ? 5.167 7.407 -2.515 1.00 96.00 86 GLU A C 1
ATOM 665 O O . GLU A 1 86 ? 4.687 7.145 -1.415 1.00 96.00 86 GLU A O 1
ATOM 670 N N . ARG A 1 87 ? 4.405 7.801 -3.543 1.00 97.12 87 ARG A N 1
ATOM 671 C CA . ARG A 1 87 ? 2.953 7.994 -3.439 1.00 97.12 87 ARG A CA 1
ATOM 672 C C . ARG A 1 87 ? 2.225 6.711 -3.043 1.00 97.12 87 ARG A C 1
ATOM 674 O O . ARG A 1 87 ? 1.326 6.757 -2.202 1.00 97.12 87 ARG A O 1
ATOM 681 N N . PHE A 1 88 ? 2.599 5.578 -3.629 1.00 97.31 88 PHE A N 1
ATOM 682 C CA . PHE A 1 88 ? 2.049 4.280 -3.247 1.00 97.31 88 PHE A CA 1
ATOM 683 C C . PHE A 1 88 ? 2.377 3.940 -1.788 1.00 97.31 88 PHE A C 1
ATOM 685 O O . PHE A 1 88 ? 1.483 3.585 -1.017 1.00 97.31 88 PHE A O 1
ATOM 692 N N . GLY A 1 89 ? 3.643 4.103 -1.392 1.00 94.94 89 GLY A N 1
ATOM 693 C CA . GLY A 1 89 ? 4.092 3.889 -0.017 1.00 94.94 89 GLY A CA 1
ATOM 694 C C . GLY A 1 89 ? 3.355 4.779 0.986 1.00 94.94 89 GLY A C 1
ATOM 695 O O . GLY A 1 89 ? 2.961 4.319 2.055 1.00 94.94 89 GLY A O 1
ATOM 696 N N . ASP A 1 90 ? 3.087 6.028 0.621 1.00 96.06 90 ASP A N 1
ATOM 697 C CA . ASP A 1 90 ? 2.320 6.979 1.418 1.00 96.06 90 ASP A CA 1
ATOM 698 C C . ASP A 1 90 ? 0.865 6.565 1.621 1.00 96.06 90 ASP A C 1
ATOM 700 O O . ASP A 1 90 ? 0.357 6.645 2.741 1.00 96.06 90 ASP A O 1
ATOM 704 N N . LEU A 1 91 ? 0.191 6.113 0.561 1.00 94.94 91 LEU A N 1
ATOM 705 C CA . LEU A 1 91 ? -1.177 5.607 0.663 1.00 94.94 91 LEU A CA 1
ATOM 706 C C . LEU A 1 91 ? -1.234 4.378 1.574 1.00 94.94 91 LEU A C 1
ATOM 708 O O . LEU A 1 91 ? -2.089 4.314 2.459 1.00 94.94 91 LEU A O 1
ATOM 712 N N . LYS A 1 92 ? -0.280 3.449 1.425 1.00 94.25 92 LYS A N 1
ATOM 713 C CA . LYS A 1 92 ? -0.173 2.271 2.293 1.00 94.25 92 LYS A CA 1
ATOM 714 C C . LYS A 1 92 ? 0.078 2.636 3.750 1.00 94.25 92 LYS A C 1
ATOM 716 O O . LYS A 1 92 ? -0.639 2.154 4.618 1.00 94.25 92 LYS A O 1
ATOM 721 N N . ARG A 1 93 ? 1.027 3.531 4.020 1.00 93.69 93 ARG A N 1
ATOM 722 C CA . ARG A 1 93 ? 1.347 3.979 5.382 1.00 93.69 93 ARG A CA 1
ATOM 723 C C . ARG A 1 93 ? 0.128 4.588 6.070 1.00 93.69 93 ARG A C 1
ATOM 725 O O . ARG A 1 93 ? -0.220 4.188 7.171 1.00 93.69 93 ARG A O 1
ATOM 732 N N . ARG A 1 94 ? -0.586 5.485 5.380 1.00 92.75 94 ARG A N 1
ATOM 733 C CA . ARG A 1 94 ? -1.819 6.092 5.907 1.00 92.75 94 ARG A CA 1
ATOM 734 C C . ARG A 1 94 ? -2.914 5.048 6.134 1.00 92.75 94 ARG A C 1
ATOM 736 O O . ARG A 1 94 ? -3.647 5.151 7.115 1.00 92.75 94 ARG A O 1
ATOM 743 N N . ALA A 1 95 ? -3.044 4.060 5.246 1.00 90.94 95 ALA A N 1
ATOM 744 C CA . ALA A 1 95 ? -3.974 2.950 5.436 1.00 90.94 95 ALA A CA 1
ATOM 745 C C . ALA A 1 95 ? -3.629 2.149 6.701 1.00 90.94 95 ALA A C 1
ATOM 747 O O . ALA A 1 95 ? -4.505 1.911 7.534 1.00 90.94 95 ALA A O 1
ATOM 748 N N . ASP A 1 96 ? -2.356 1.793 6.874 1.00 91.06 96 ASP A N 1
ATOM 749 C CA . ASP A 1 96 ? -1.861 1.032 8.021 1.00 91.06 96 ASP A CA 1
ATOM 750 C C . ASP A 1 96 ? -2.026 1.806 9.333 1.00 91.06 96 ASP A C 1
ATOM 752 O O . ASP A 1 96 ? -2.491 1.229 10.318 1.00 91.06 96 ASP A O 1
ATOM 756 N N . ASP A 1 97 ? -1.763 3.115 9.333 1.00 90.06 97 ASP A N 1
ATOM 757 C CA . ASP A 1 97 ? -1.995 3.996 10.481 1.00 90.06 97 ASP A CA 1
ATOM 758 C C . ASP A 1 97 ? -3.479 4.005 10.876 1.00 90.06 97 ASP A C 1
ATOM 760 O O . ASP A 1 97 ? -3.826 3.825 12.045 1.00 90.06 97 ASP A O 1
ATOM 764 N N . ARG A 1 98 ? -4.393 4.147 9.904 1.00 86.19 98 ARG A N 1
ATOM 765 C CA . ARG A 1 98 ? -5.846 4.135 10.157 1.00 86.19 98 ARG A CA 1
ATOM 766 C C . ARG A 1 98 ? -6.330 2.780 10.663 1.00 86.19 98 ARG A C 1
ATOM 768 O O . ARG A 1 98 ? -7.091 2.723 11.628 1.00 86.19 98 ARG A O 1
ATOM 775 N N . LEU A 1 99 ? -5.871 1.685 10.065 1.00 88.19 99 LEU A N 1
ATOM 776 C CA . LEU A 1 99 ? -6.222 0.332 10.505 1.00 88.19 99 LEU A CA 1
ATOM 777 C C . LEU A 1 99 ? -5.591 -0.012 11.865 1.00 88.19 99 LEU A C 1
ATOM 779 O O . LEU A 1 99 ? -6.184 -0.743 12.661 1.00 88.19 99 LEU A O 1
ATOM 783 N N . GLY A 1 100 ? -4.405 0.518 12.166 1.00 83.19 100 GLY A N 1
ATOM 784 C CA . GLY A 1 100 ? -3.775 0.459 13.485 1.00 83.19 100 GLY A CA 1
ATOM 785 C C . GLY A 1 100 ? -4.608 1.181 14.543 1.00 83.19 100 GLY A C 1
ATOM 786 O O . GLY A 1 100 ? -4.978 0.579 15.551 1.00 83.19 100 GLY A O 1
ATOM 787 N N . LEU A 1 101 ? -4.991 2.431 14.269 1.00 82.12 101 LEU A N 1
ATOM 788 C CA . LEU A 1 101 ? -5.868 3.221 15.135 1.00 82.12 101 LEU A CA 1
ATOM 789 C C . LEU A 1 101 ? -7.219 2.533 15.356 1.00 82.12 101 LEU A C 1
ATOM 791 O O . LEU A 1 101 ? -7.669 2.437 16.494 1.00 82.12 101 LEU A O 1
ATOM 795 N N . SER A 1 102 ? -7.843 1.999 14.301 1.00 82.75 102 SER A N 1
ATOM 796 C CA . SER A 1 102 ? -9.107 1.258 14.405 1.00 82.75 102 SER A CA 1
ATOM 797 C C . SER A 1 102 ? -9.003 0.074 15.375 1.00 82.75 102 SER A C 1
ATOM 799 O O . SER A 1 102 ? -9.873 -0.076 16.231 1.00 82.75 102 SER A O 1
ATOM 801 N N . ARG A 1 103 ? -7.923 -0.718 15.316 1.00 82.25 103 ARG A N 1
ATOM 802 C CA . ARG A 1 103 ? -7.690 -1.841 16.247 1.00 82.25 103 ARG A CA 1
ATOM 803 C C . ARG A 1 103 ? -7.508 -1.379 17.698 1.00 82.25 103 ARG A C 1
ATOM 805 O O . ARG A 1 103 ? -8.029 -2.009 18.621 1.00 82.25 103 ARG A O 1
ATOM 812 N N . GLY A 1 104 ? -6.805 -0.264 17.906 1.00 75.12 104 GLY A N 1
ATOM 813 C CA . GLY A 1 104 ? -6.658 0.355 19.227 1.00 75.12 104 GLY A CA 1
ATOM 814 C C . GLY A 1 104 ? -7.995 0.841 19.798 1.00 75.12 104 GLY A C 1
ATOM 815 O O . GLY A 1 104 ? -8.339 0.516 20.934 1.00 75.12 104 GLY A O 1
ATOM 816 N N . PHE A 1 105 ? -8.787 1.549 18.987 1.00 75.88 105 PHE A N 1
ATOM 817 C CA . PHE A 1 105 ? -10.131 2.003 19.359 1.00 75.88 105 PHE A CA 1
ATOM 818 C C . PHE A 1 105 ? -11.074 0.838 19.666 1.00 75.88 105 PHE A C 1
ATOM 820 O O . PHE A 1 105 ? -11.780 0.890 20.667 1.00 75.88 105 PHE A O 1
ATOM 827 N N . GLU A 1 106 ? -11.056 -0.227 18.862 1.00 75.44 106 GLU A N 1
ATOM 828 C CA . GLU A 1 106 ? -11.858 -1.435 19.095 1.00 75.44 106 GLU A CA 1
ATOM 829 C C . GLU A 1 106 ? -11.570 -2.043 20.472 1.00 75.44 106 GLU A C 1
ATOM 831 O O . GLU A 1 106 ? -12.488 -2.345 21.232 1.00 75.44 106 GLU A O 1
ATOM 836 N N . THR A 1 107 ? -10.284 -2.143 20.820 1.00 71.75 107 THR A N 1
ATOM 837 C CA . THR A 1 107 ? -9.837 -2.642 22.126 1.00 71.75 107 THR A CA 1
ATOM 838 C C . THR A 1 107 ? -10.343 -1.746 23.262 1.00 71.75 107 THR A C 1
ATOM 840 O O . THR A 1 107 ? -10.864 -2.244 24.258 1.00 71.75 107 THR A O 1
ATOM 843 N N . GLY A 1 108 ? -10.244 -0.421 23.108 1.00 69.81 108 GLY A N 1
ATOM 844 C CA . GLY A 1 108 ? -10.719 0.546 24.103 1.00 69.81 108 GLY A CA 1
ATOM 845 C C . GLY A 1 108 ? -12.240 0.532 24.297 1.00 69.81 108 GLY A C 1
ATOM 846 O O . GLY A 1 108 ? -12.713 0.578 25.434 1.00 69.81 108 GLY A O 1
ATOM 847 N N . LEU A 1 109 ? -13.006 0.415 23.208 1.00 76.50 109 LEU A N 1
ATOM 848 C CA . LEU A 1 109 ? -14.467 0.289 23.254 1.00 76.50 109 LEU A CA 1
ATOM 849 C C . LEU A 1 109 ? -14.892 -0.991 23.968 1.00 76.50 109 LEU A C 1
ATOM 851 O O . LEU A 1 109 ? -15.772 -0.945 24.824 1.00 76.50 109 LEU A O 1
ATOM 855 N N . TRP A 1 110 ? -14.218 -2.107 23.687 1.00 74.38 110 TRP A N 1
ATOM 856 C CA . TRP A 1 110 ? -14.460 -3.368 24.383 1.00 74.38 110 TRP A CA 1
ATOM 857 C C . TRP A 1 110 ? -14.193 -3.270 25.884 1.00 74.38 110 TRP A C 1
ATOM 859 O O . TRP A 1 110 ? -15.012 -3.729 26.679 1.00 74.38 110 TRP A O 1
ATOM 869 N N . ILE A 1 111 ? -13.082 -2.649 26.289 1.00 67.81 111 ILE A N 1
ATOM 870 C CA . ILE A 1 111 ? -12.761 -2.454 27.709 1.00 67.81 111 ILE A CA 1
ATOM 871 C C . ILE A 1 111 ? -13.835 -1.601 28.392 1.00 67.81 111 ILE A C 1
ATOM 873 O O . ILE A 1 111 ? -14.324 -1.986 29.454 1.00 67.81 111 ILE A O 1
ATOM 877 N N . ASN A 1 112 ? -14.240 -0.483 27.780 1.00 67.38 112 ASN A N 1
ATOM 878 C CA . ASN A 1 112 ? -15.305 0.369 28.315 1.00 67.38 112 ASN A CA 1
ATOM 879 C C . ASN A 1 112 ? -16.615 -0.417 28.469 1.00 67.38 112 ASN A C 1
ATOM 881 O O . ASN A 1 112 ? -17.206 -0.414 29.546 1.00 67.38 112 ASN A O 1
ATOM 885 N N . HIS A 1 113 ? -17.015 -1.169 27.441 1.00 67.94 113 HIS A N 1
ATOM 886 C CA . HIS A 1 113 ? -18.248 -1.949 27.477 1.00 67.94 113 HIS A CA 1
ATOM 887 C C . HIS A 1 113 ? -18.234 -3.024 28.577 1.00 67.94 113 HIS A C 1
ATOM 889 O O . HIS A 1 113 ? -19.216 -3.190 29.297 1.00 67.94 113 HIS A O 1
ATOM 895 N N . VAL A 1 114 ? -17.105 -3.715 28.776 1.00 64.06 114 VAL A N 1
ATOM 896 C CA . VAL A 1 114 ? -16.944 -4.712 29.850 1.00 64.06 114 VAL A CA 1
ATOM 897 C C . VAL A 1 114 ? -17.011 -4.060 31.232 1.00 64.06 114 VAL A C 1
ATOM 899 O O . VAL A 1 114 ? -17.704 -4.572 32.110 1.00 64.06 114 VAL A O 1
ATOM 902 N N . VAL A 1 115 ? -16.327 -2.930 31.438 1.00 60.62 115 VAL A N 1
ATOM 903 C CA . VAL A 1 115 ? -16.365 -2.196 32.715 1.00 60.62 115 VAL A CA 1
ATOM 904 C C . VAL A 1 115 ? -17.775 -1.678 32.997 1.00 60.62 115 VAL A C 1
ATOM 906 O O . VAL A 1 115 ? -18.298 -1.910 34.083 1.00 60.62 115 VAL A O 1
ATOM 909 N N . GLY A 1 116 ? -18.432 -1.071 32.007 1.00 63.22 116 GLY A N 1
ATOM 910 C CA . GLY A 1 116 ? -19.811 -0.602 32.122 1.00 63.22 116 GLY A CA 1
ATOM 911 C C . GLY A 1 116 ? -20.797 -1.732 32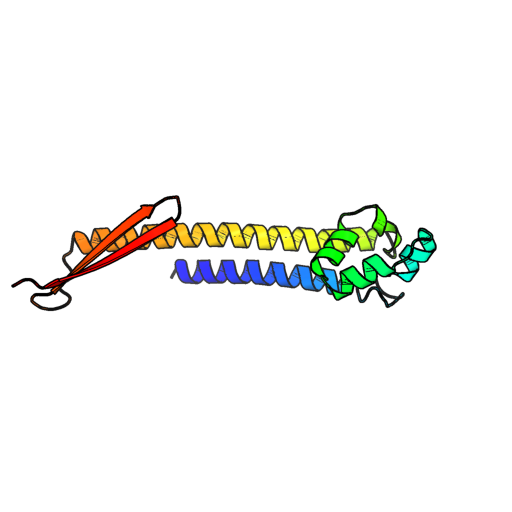.422 1.00 63.22 116 GLY A C 1
ATOM 912 O O . GLY A 1 116 ? -21.673 -1.572 33.270 1.00 63.22 116 GLY A O 1
ATOM 913 N N . ALA A 1 117 ? -20.631 -2.902 31.798 1.00 61.66 117 ALA A N 1
ATOM 914 C CA . ALA A 1 117 ? -21.440 -4.083 32.088 1.00 61.66 117 ALA A CA 1
ATOM 915 C C . ALA A 1 117 ? -21.207 -4.611 33.515 1.00 61.66 117 ALA A C 1
ATOM 917 O O . ALA A 1 117 ? -22.166 -4.975 34.195 1.00 61.66 117 ALA A O 1
ATOM 918 N N . LEU A 1 118 ? -19.962 -4.622 34.000 1.00 57.78 118 LEU A N 1
ATOM 919 C CA . LEU A 1 118 ? -19.634 -5.024 35.372 1.00 57.78 118 LEU A CA 1
ATOM 920 C C . LEU A 1 118 ? -20.179 -4.037 36.411 1.00 57.78 118 LEU A C 1
ATOM 922 O O . LEU A 1 118 ? -20.743 -4.473 37.415 1.00 57.78 118 LEU A O 1
ATOM 926 N N . ASP A 1 119 ? -20.074 -2.731 36.169 1.00 58.12 119 ASP A N 1
ATOM 927 C CA . ASP A 1 119 ? -20.661 -1.706 37.036 1.00 58.12 119 ASP A CA 1
ATOM 928 C C . ASP A 1 119 ? -22.191 -1.773 37.023 1.00 58.12 119 ASP A C 1
ATOM 930 O O . ASP A 1 119 ? -22.814 -1.700 38.083 1.00 58.12 119 ASP A O 1
ATOM 934 N N . ALA A 1 120 ? -22.811 -2.007 35.863 1.00 58.22 120 ALA A N 1
ATOM 935 C CA . ALA A 1 120 ? -24.249 -2.238 35.756 1.00 58.22 120 ALA A CA 1
ATOM 936 C C . ALA A 1 120 ? -24.682 -3.501 36.517 1.00 58.22 120 ALA A C 1
ATOM 938 O O . ALA A 1 120 ? -25.678 -3.469 37.239 1.00 58.22 120 ALA A O 1
ATOM 939 N N . LEU A 1 121 ? -23.914 -4.593 36.433 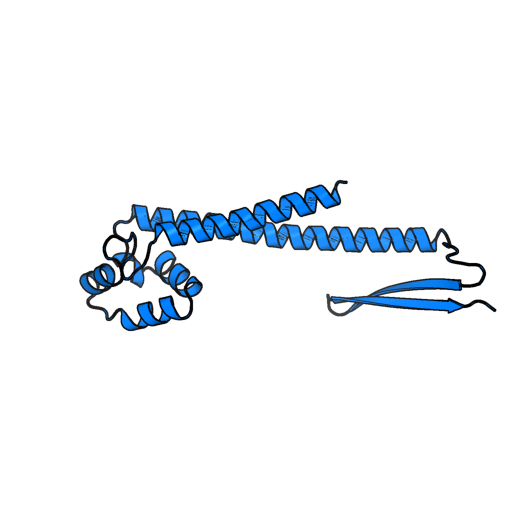1.00 57.78 121 LEU A N 1
ATOM 940 C CA . LEU A 1 121 ? -24.147 -5.818 37.203 1.00 57.78 121 LEU A CA 1
ATOM 941 C C . LEU A 1 121 ? -23.958 -5.594 38.704 1.00 57.78 121 LEU A C 1
ATOM 943 O O . LEU A 1 121 ? -24.754 -6.088 39.499 1.00 57.78 121 LEU A O 1
ATOM 947 N N . ARG A 1 122 ? -22.948 -4.826 39.120 1.00 58.53 122 ARG A N 1
ATOM 948 C CA . ARG A 1 122 ? -22.715 -4.481 40.528 1.00 58.53 122 ARG A CA 1
ATOM 949 C C . ARG A 1 122 ? -23.826 -3.580 41.067 1.00 58.53 122 ARG A C 1
ATOM 951 O O . ARG A 1 122 ? -24.332 -3.834 42.158 1.00 58.53 122 ARG A O 1
ATOM 958 N N . ALA A 1 123 ? -24.270 -2.598 40.288 1.00 53.50 123 ALA A N 1
ATOM 959 C CA . ALA A 1 123 ? -25.410 -1.745 40.607 1.00 53.50 123 ALA A CA 1
ATOM 960 C C . ALA 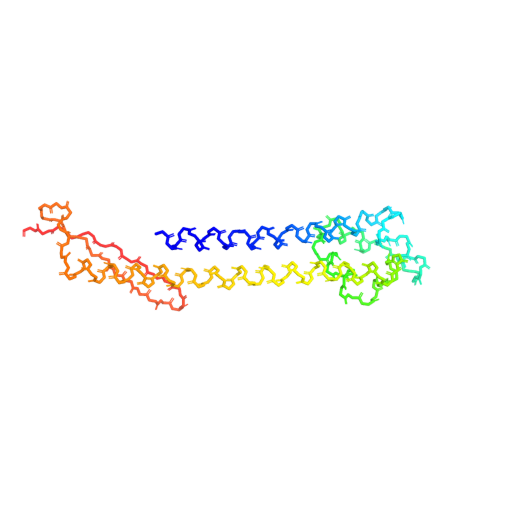A 1 123 ? -26.727 -2.542 40.673 1.00 53.50 123 ALA A C 1
ATOM 962 O O . ALA A 1 123 ? -27.505 -2.359 41.610 1.00 53.50 123 ALA A O 1
ATOM 963 N N . ALA A 1 124 ? -26.950 -3.485 39.752 1.00 52.12 124 ALA A N 1
ATOM 964 C CA . ALA A 1 124 ? -28.082 -4.415 39.774 1.00 52.12 124 ALA A CA 1
ATOM 965 C C . ALA A 1 124 ? -27.992 -5.436 40.925 1.00 52.12 124 ALA A C 1
ATOM 967 O O . ALA A 1 124 ? -29.006 -5.891 41.445 1.00 52.12 124 ALA A O 1
ATOM 968 N N . ARG A 1 125 ? -26.787 -5.776 41.394 1.00 53.31 125 ARG A N 1
ATOM 969 C CA . ARG A 1 125 ? -26.591 -6.627 42.579 1.00 53.31 125 ARG A CA 1
ATOM 970 C C . ARG A 1 125 ? -26.904 -5.874 43.874 1.00 53.31 125 ARG A C 1
ATOM 972 O O . ARG A 1 125 ? -27.430 -6.468 44.812 1.00 53.31 125 ARG A O 1
ATOM 979 N N . VAL A 1 126 ? -26.633 -4.566 43.911 1.00 51.50 126 VAL A N 1
ATOM 980 C CA . VAL A 1 126 ? -27.033 -3.669 45.012 1.00 51.50 126 VAL A CA 1
ATOM 981 C C . VAL A 1 126 ? -28.541 -3.390 44.978 1.00 51.50 126 VAL A C 1
ATOM 983 O O . VAL A 1 126 ? -29.181 -3.324 46.026 1.00 51.50 126 VAL A O 1
ATOM 986 N N . ARG A 1 127 ? -29.142 -3.302 43.789 1.00 47.59 127 ARG A N 1
ATOM 987 C CA . ARG A 1 127 ? -30.591 -3.174 43.592 1.00 47.59 127 ARG A CA 1
ATOM 988 C C . ARG A 1 127 ? -31.168 -4.473 43.038 1.00 47.59 127 ARG A C 1
ATOM 990 O O . ARG A 1 127 ? -31.357 -4.552 41.835 1.00 47.59 127 ARG A O 1
ATOM 997 N N . ARG A 1 128 ? -31.470 -5.461 43.897 1.00 47.19 128 ARG A N 1
ATOM 998 C CA . ARG A 1 128 ? -32.143 -6.729 43.520 1.00 47.19 128 ARG A CA 1
ATOM 999 C C . ARG A 1 128 ? -33.271 -6.473 42.513 1.00 47.19 128 ARG A C 1
ATOM 1001 O O . ARG A 1 128 ? -34.365 -6.062 42.902 1.00 47.19 128 ARG A O 1
ATOM 1008 N N . ILE A 1 129 ? -33.006 -6.701 41.230 1.00 50.16 129 ILE A N 1
ATOM 1009 C CA . ILE A 1 129 ? -34.011 -6.533 40.186 1.00 50.16 129 ILE A CA 1
ATOM 1010 C C . ILE A 1 129 ? -34.880 -7.787 40.229 1.00 50.16 129 ILE A C 1
ATOM 1012 O O . ILE A 1 129 ? -34.465 -8.850 39.776 1.00 50.16 129 ILE A O 1
ATOM 1016 N N . ARG A 1 130 ? -36.074 -7.676 40.824 1.00 47.91 130 ARG A N 1
ATOM 1017 C CA . ARG A 1 130 ? -37.095 -8.728 40.751 1.00 47.91 130 ARG A CA 1
ATOM 1018 C C . ARG A 1 130 ? -37.536 -8.848 39.297 1.00 47.91 130 ARG A C 1
ATOM 1020 O O . ARG A 1 130 ? -38.254 -7.980 38.811 1.00 47.91 130 ARG A O 1
ATOM 1027 N N . LEU A 1 131 ? -37.105 -9.908 38.620 1.00 51.41 131 LEU A N 1
ATOM 1028 C CA . LEU A 1 131 ? -37.554 -10.207 37.260 1.00 51.41 131 LEU A CA 1
ATOM 1029 C C . LEU A 1 131 ? -38.983 -10.783 37.278 1.00 51.41 131 LEU A C 1
ATOM 1031 O O . LEU A 1 131 ? -39.750 -10.465 36.382 1.00 51.41 131 LEU A O 1
ATOM 1035 N N . TYR A 1 132 ? -39.354 -11.531 38.330 1.00 46.62 132 TYR A N 1
ATOM 1036 C CA . TYR A 1 132 ? -40.703 -12.013 38.699 1.00 46.62 132 TYR A CA 1
ATOM 1037 C C . TYR A 1 132 ? -40.698 -12.410 40.202 1.00 46.62 132 TYR A C 1
ATOM 1039 O O . TYR A 1 132 ? -39.612 -12.579 40.770 1.00 46.62 132 TYR A O 1
ATOM 1047 N N . PRO A 1 133 ? -41.841 -12.575 40.906 1.00 48.78 133 PRO A N 1
ATOM 1048 C CA . PRO A 1 133 ? -41.838 -13.110 42.271 1.00 48.78 133 PRO A CA 1
ATOM 1049 C C . PRO A 1 133 ? -41.222 -14.520 42.295 1.00 48.78 133 PRO A C 1
ATOM 1051 O O . PRO A 1 133 ? -41.730 -15.427 41.643 1.00 48.78 133 PRO A O 1
ATOM 1054 N N . GLY A 1 134 ? -40.127 -14.703 43.040 1.00 53.50 134 GLY A N 1
ATOM 1055 C CA . GLY A 1 134 ? -39.494 -16.012 43.258 1.00 53.50 134 GLY A CA 1
ATOM 1056 C C . GLY A 1 134 ? -38.358 -16.391 42.300 1.00 53.50 134 GLY A C 1
ATOM 1057 O O . GLY A 1 134 ? -37.861 -17.511 42.399 1.00 53.50 134 GLY A O 1
ATOM 1058 N N . VAL A 1 135 ? -37.914 -15.500 41.405 1.00 46.28 135 VAL A N 1
ATOM 1059 C CA . VAL A 1 135 ? -36.785 -15.769 40.496 1.00 46.28 135 VAL A CA 1
ATOM 1060 C C . VAL A 1 135 ? -35.743 -14.656 40.571 1.00 46.28 135 VAL A C 1
ATOM 1062 O O . VAL A 1 135 ? -36.042 -13.500 40.268 1.00 46.28 135 VAL A O 1
ATOM 1065 N N . ASP A 1 136 ? -34.518 -15.033 40.931 1.00 50.25 136 ASP A N 1
ATOM 1066 C CA . ASP A 1 136 ? -33.342 -14.168 40.958 1.00 50.25 136 ASP A CA 1
ATOM 1067 C C . ASP A 1 136 ? -32.360 -14.599 39.850 1.00 50.25 136 ASP A C 1
ATOM 1069 O O . ASP A 1 136 ? -32.093 -15.787 39.650 1.00 50.25 136 ASP A O 1
ATOM 1073 N N . LEU A 1 137 ? -31.795 -13.633 39.120 1.00 45.91 137 LEU A N 1
ATOM 1074 C CA . LEU A 1 137 ? -30.707 -13.872 38.167 1.00 45.91 137 LEU A CA 1
ATOM 1075 C C . LEU A 1 137 ? -29.375 -13.510 38.829 1.00 45.91 137 LEU A C 1
ATOM 1077 O O . LEU A 1 137 ? -29.159 -12.362 39.222 1.00 45.91 137 LEU A O 1
ATOM 1081 N N . LYS A 1 138 ? -28.463 -14.477 38.922 1.00 52.25 138 LYS A N 1
ATOM 1082 C CA . LYS A 1 138 ? -27.072 -14.258 39.321 1.00 52.25 138 LYS A CA 1
ATOM 1083 C C . LYS A 1 138 ? -26.185 -14.318 38.086 1.00 52.25 138 LYS A C 1
ATOM 1085 O O . LYS A 1 138 ? -26.182 -15.307 37.362 1.00 52.25 138 LYS A O 1
ATOM 1090 N N . ALA A 1 139 ? -25.404 -13.271 37.868 1.00 48.75 139 ALA A N 1
ATOM 1091 C CA . ALA A 1 139 ? -24.306 -13.294 36.913 1.00 48.75 139 ALA A CA 1
ATOM 1092 C C . ALA A 1 139 ? -22.985 -13.207 37.680 1.00 48.75 139 ALA A C 1
ATOM 1094 O O . ALA A 1 139 ? -22.849 -12.394 38.603 1.00 48.75 139 ALA A O 1
ATOM 1095 N N . ASP A 1 140 ? -22.035 -14.054 37.299 1.00 51.72 140 ASP A N 1
ATOM 1096 C CA . ASP A 1 140 ? -20.660 -14.016 37.780 1.00 51.72 140 ASP A CA 1
ATOM 1097 C C . ASP A 1 140 ? -19.711 -13.875 36.586 1.00 51.72 140 ASP A C 1
ATOM 1099 O O . ASP A 1 140 ? -19.906 -14.488 35.531 1.00 51.72 140 ASP A O 1
ATOM 1103 N N . GLY A 1 141 ? -18.715 -13.012 36.739 1.00 48.12 141 GLY A N 1
ATOM 1104 C CA . GLY A 1 141 ? -17.763 -12.665 35.697 1.00 48.12 141 GLY A CA 1
ATOM 1105 C C . GLY A 1 141 ? -16.357 -12.873 36.223 1.00 48.12 141 GLY A C 1
ATOM 1106 O O . GLY A 1 141 ? -15.956 -12.230 37.191 1.00 48.12 141 GLY A O 1
ATOM 1107 N N . THR A 1 142 ? -15.593 -13.749 35.573 1.00 54.53 142 THR A N 1
ATOM 1108 C CA . THR A 1 142 ? -14.196 -13.998 35.945 1.00 54.53 142 THR A CA 1
ATOM 1109 C C . THR A 1 142 ? -13.283 -13.815 34.740 1.00 54.53 142 THR A C 1
ATOM 1111 O O . THR A 1 142 ? -13.644 -14.121 33.600 1.00 54.53 142 THR A O 1
ATOM 1114 N N . LEU A 1 143 ? -12.081 -13.297 34.986 1.00 45.22 143 LEU A N 1
ATOM 1115 C CA . LEU A 1 143 ? -11.035 -13.191 33.976 1.00 45.22 143 LEU A CA 1
ATOM 1116 C C . LEU A 1 143 ? -10.123 -14.414 34.108 1.00 45.22 143 LEU A C 1
ATOM 1118 O O . LEU A 1 143 ? -9.376 -14.530 35.080 1.00 45.22 143 LEU A O 1
ATOM 1122 N N . ARG A 1 144 ? -10.161 -15.337 33.139 1.00 48.50 144 ARG A N 1
ATOM 1123 C CA . ARG A 1 144 ? -9.308 -16.536 33.152 1.00 48.50 144 ARG A CA 1
ATOM 1124 C C . ARG A 1 144 ? -8.363 -16.504 31.955 1.00 48.50 144 ARG A C 1
ATOM 1126 O O . ARG A 1 144 ? -8.795 -16.565 30.809 1.00 48.50 144 ARG A O 1
ATOM 1133 N N . ARG A 1 145 ? -7.053 -16.401 32.223 1.00 58.47 145 ARG A N 1
ATOM 1134 C CA . ARG A 1 145 ? -5.984 -16.328 31.199 1.00 58.47 145 ARG A CA 1
ATOM 1135 C C . ARG A 1 145 ? -6.209 -15.221 30.151 1.00 58.47 145 ARG A C 1
ATOM 1137 O O . ARG A 1 145 ? -6.064 -15.458 28.956 1.00 58.47 145 ARG A O 1
ATOM 1144 N N . GLY A 1 146 ? -6.620 -14.031 30.592 1.00 44.19 146 GLY A N 1
ATOM 1145 C CA . GLY A 1 146 ? -6.851 -12.885 29.701 1.00 44.19 146 GLY A CA 1
ATOM 1146 C C . GLY A 1 146 ? -8.088 -13.001 28.804 1.00 44.19 146 GLY A C 1
ATOM 1147 O O . GLY A 1 146 ? -8.307 -12.127 27.972 1.00 44.19 146 GLY A O 1
ATOM 1148 N N . ARG A 1 147 ? -8.910 -14.048 28.963 1.00 36.72 147 ARG A N 1
ATOM 1149 C CA . ARG A 1 147 ? -10.200 -14.185 28.280 1.00 36.72 147 ARG A CA 1
ATOM 1150 C C . ARG A 1 147 ? -11.340 -13.993 29.286 1.00 36.72 147 ARG A C 1
ATOM 1152 O O . ARG A 1 147 ? -11.284 -14.588 30.369 1.00 36.72 147 ARG A O 1
ATOM 1159 N N . PRO A 1 148 ? -12.361 -13.182 28.967 1.00 45.59 148 PRO A N 1
ATOM 1160 C CA . PRO A 1 148 ? -13.531 -13.049 29.823 1.00 45.59 148 PRO A CA 1
ATOM 1161 C C . PRO A 1 148 ? -14.354 -14.345 29.789 1.00 45.59 148 PRO A C 1
ATOM 1163 O O . PRO A 1 148 ? -14.644 -14.875 28.716 1.00 45.59 148 PRO A O 1
ATOM 1166 N N . GLN A 1 149 ? -14.732 -14.855 30.961 1.00 48.00 149 GLN A N 1
ATOM 1167 C CA . GLN A 1 149 ? -15.750 -15.894 31.113 1.00 48.00 149 GLN A CA 1
ATOM 1168 C C . GLN A 1 149 ? -16.933 -15.318 31.891 1.00 48.00 149 GLN A C 1
ATOM 1170 O O . GLN A 1 149 ? -16.762 -14.792 32.992 1.00 48.00 149 GLN A O 1
ATOM 1175 N N . LEU A 1 150 ? -18.126 -15.433 31.308 1.00 50.12 150 LEU A N 1
ATOM 1176 C CA . LEU A 1 150 ? -19.392 -15.050 31.927 1.00 50.12 150 LEU A CA 1
ATOM 1177 C C . LEU A 1 150 ? -20.189 -16.314 32.240 1.00 50.12 150 LEU A C 1
ATOM 1179 O O . LEU A 1 150 ? -20.377 -17.161 31.366 1.00 50.12 150 LEU A O 1
ATOM 1183 N N . VAL A 1 151 ? -20.660 -16.427 33.478 1.00 54.88 151 VAL A N 1
ATOM 1184 C CA . VAL A 1 151 ? -21.571 -17.486 33.915 1.00 54.88 151 VAL A CA 1
ATOM 1185 C C . VAL A 1 151 ? -22.873 -16.836 34.361 1.00 54.88 151 VAL A C 1
ATOM 1187 O O . VAL A 1 151 ? -22.877 -15.950 35.216 1.00 54.88 151 VAL A O 1
ATOM 1190 N N . PHE A 1 152 ? -23.985 -17.293 33.789 1.00 49.88 152 PHE A N 1
ATOM 1191 C CA . PHE A 1 152 ? -25.329 -16.888 34.185 1.00 49.88 152 PHE A CA 1
ATOM 1192 C C . PHE A 1 152 ? -26.002 -18.052 34.908 1.00 49.88 152 PHE A C 1
ATOM 1194 O O . PHE A 1 152 ? -26.049 -19.164 34.385 1.00 49.88 152 PHE A O 1
ATOM 1201 N N . ALA A 1 153 ? -26.524 -17.794 36.102 1.00 56.47 153 ALA A N 1
ATOM 1202 C CA . ALA A 1 153 ? -27.280 -18.749 36.895 1.00 56.47 153 ALA A CA 1
ATOM 1203 C C . ALA A 1 153 ? -28.647 -18.160 37.251 1.00 56.47 153 ALA A C 1
ATOM 1205 O O . ALA A 1 153 ? -28.758 -17.031 37.733 1.00 56.47 153 ALA A O 1
ATOM 1206 N N . LEU A 1 154 ? -29.692 -18.944 37.009 1.00 46.75 154 LEU A N 1
ATOM 1207 C CA . LEU A 1 154 ? -31.067 -18.628 37.371 1.00 46.75 154 LEU A CA 1
ATOM 1208 C C . LEU A 1 154 ? -31.391 -19.369 38.670 1.00 46.75 154 LEU A C 1
ATOM 1210 O O . LEU A 1 154 ? -31.380 -20.598 38.697 1.00 46.75 154 LEU A O 1
ATOM 1214 N N . GLU A 1 155 ? -31.660 -18.635 39.747 1.00 58.81 155 GLU A N 1
ATOM 1215 C CA . GLU A 1 155 ? -32.065 -19.211 41.029 1.00 58.81 155 GLU A CA 1
ATOM 1216 C C . GLU A 1 155 ? -33.557 -18.978 41.256 1.00 58.81 155 GLU A C 1
ATOM 1218 O O . GLU A 1 155 ? -34.046 -17.847 41.266 1.00 58.81 155 GLU A O 1
ATOM 1223 N N . ARG A 1 156 ? -34.291 -20.069 41.473 1.00 44.41 156 ARG A N 1
ATOM 1224 C CA . ARG A 1 156 ? -35.677 -20.024 41.935 1.00 44.41 156 ARG A CA 1
ATOM 1225 C C . ARG A 1 156 ? -35.679 -20.114 43.460 1.00 44.41 156 ARG A C 1
ATOM 1227 O O . ARG A 1 156 ? -35.173 -21.088 44.012 1.00 44.41 156 ARG A O 1
ATOM 1234 N N . ARG A 1 157 ? -36.240 -19.112 44.140 1.00 52.75 157 ARG A N 1
ATOM 1235 C CA . ARG A 1 157 ? -36.489 -19.166 45.589 1.00 52.75 157 ARG A CA 1
ATOM 1236 C C . ARG A 1 157 ? -37.810 -19.883 45.841 1.00 52.75 157 ARG A C 1
ATOM 1238 O O . ARG A 1 157 ? -38.831 -19.493 45.276 1.00 52.75 157 ARG A O 1
ATOM 1245 N N . PHE A 1 158 ? -37.746 -20.923 46.665 1.00 51.03 158 PHE A N 1
ATOM 1246 C CA . PHE A 1 158 ? -38.902 -21.582 47.267 1.00 51.03 158 PHE A CA 1
ATOM 1247 C C . PHE A 1 158 ? -39.253 -20.896 48.586 1.00 51.03 158 PHE A C 1
ATOM 1249 O O . PHE A 1 158 ? -38.306 -20.441 49.273 1.00 51.03 158 PHE A O 1
#

Radius of gyration: 26.05 Å; chains: 1; bounding box: 59×31×66 Å

Organism: Eiseniibacteriota bacterium (NCBI:txid2212470)

Sequence (158 aa):
MAEASAWGGWWLIRRDGHRLRDDARSFAGPPVDSASAWSFERWAEATGGDPAYLEALYGADRSAFDQAIGSDARYAAGWKDIAARERFGDLKRRADDRLGLSRGFETGLWINHVVGALDALRAARVRRIRLYPGVDLKADGTLRRGRPQLVFALERRF

Foldseek 3Di:
DVLVVLVVVLVVLLVLLVVLLVVLDVQQPDQCDLPGQFHPVQLCVVPVDDCVVLVVCCVPPVPVSLVCCQPPPSRVRRGPDPVSSVSSNVSNVSSVVSNVVSVVSVVVSVVVVVVVVVVVLVVCVVVQDCPDPFKGKDWDWDQDPNDIDIDIDIGGHD

pLDDT: mean 78.73, std 19.03, range [36.72, 98.31]

Secondary structure (DSSP, 8-state):
-HHHHHHHHHHHHHHHHHHHHHHHHHHH--TTSTTSSB-HHHHHHHH---THHHHHHHHH-HHHHHHHHHH-GGGGGGBSSHHHHHHHHHHHHHHHHHHHHHHHHHHHHHHHHHHHHHHHHHHHHHTT--SBTTEEEEEEEEEETTEEEEEEEEEE--